Protein AF-A0A2M7GSG3-F1 (afdb_monomer_lite)

Structure (mmCIF, N/CA/C/O backbone):
data_AF-A0A2M7GSG3-F1
#
_entry.id   AF-A0A2M7GSG3-F1
#
loop_
_atom_site.group_PDB
_atom_site.id
_atom_site.type_symbol
_atom_site.label_atom_id
_atom_site.label_alt_id
_atom_site.label_comp_id
_atom_site.label_asym_id
_atom_site.label_entity_id
_atom_site.label_seq_id
_atom_site.pdbx_PDB_ins_code
_atom_site.Cartn_x
_atom_site.Cartn_y
_atom_site.Cartn_z
_atom_site.occupancy
_atom_site.B_iso_or_equiv
_atom_site.auth_seq_id
_atom_site.auth_comp_id
_atom_site.auth_asym_id
_atom_site.auth_atom_id
_atom_site.pdbx_PDB_model_num
ATOM 1 N N . MET A 1 1 ? -68.378 14.963 17.058 1.00 40.75 1 MET A N 1
ATOM 2 C CA . MET A 1 1 ? -67.516 15.044 15.851 1.00 40.75 1 MET A CA 1
ATOM 3 C C . MET A 1 1 ? -66.632 16.275 16.024 1.00 40.75 1 MET A C 1
ATOM 5 O O . MET A 1 1 ? -67.205 17.337 16.162 1.00 40.75 1 MET A O 1
ATOM 9 N N . ARG A 1 2 ? -65.298 16.251 16.112 1.00 41.12 2 ARG A N 1
ATOM 10 C CA . ARG A 1 2 ? -64.243 15.286 15.743 1.00 41.12 2 ARG A CA 1
ATOM 11 C C . ARG A 1 2 ? -63.031 15.545 16.667 1.00 41.12 2 ARG A C 1
ATOM 13 O O . ARG A 1 2 ? -62.759 16.701 16.967 1.00 41.12 2 ARG A O 1
ATOM 20 N N . TYR A 1 3 ? -62.322 14.498 17.089 1.00 42.16 3 TYR A N 1
ATOM 21 C CA . TYR A 1 3 ? -60.997 14.610 17.713 1.00 42.16 3 TYR A CA 1
ATOM 22 C C . TYR A 1 3 ? -59.952 14.769 16.600 1.00 42.16 3 TYR A C 1
ATOM 24 O O . TYR A 1 3 ? -60.030 14.057 15.599 1.00 42.16 3 TYR A O 1
ATOM 32 N N . LEU A 1 4 ? -59.014 15.706 16.747 1.00 45.16 4 LEU A N 1
ATOM 33 C CA . LEU A 1 4 ? -57.898 15.895 15.820 1.00 45.16 4 LEU A CA 1
ATOM 34 C C . LEU A 1 4 ? -56.635 15.324 16.479 1.00 45.16 4 LEU A C 1
ATOM 36 O O . LEU A 1 4 ? -56.013 15.970 17.316 1.00 45.16 4 LEU A O 1
ATOM 40 N N . THR A 1 5 ? -56.295 14.080 16.155 1.00 48.75 5 THR A N 1
ATOM 41 C CA . THR A 1 5 ? -55.027 13.448 16.532 1.00 48.75 5 THR A CA 1
ATOM 42 C C . THR A 1 5 ? -53.962 13.835 15.508 1.00 48.75 5 THR A C 1
ATOM 44 O O . THR A 1 5 ? -54.011 13.404 14.358 1.00 48.75 5 THR A O 1
ATOM 47 N N . GLY A 1 6 ? -53.011 14.678 15.911 1.00 45.59 6 GLY A N 1
ATOM 48 C CA . GLY A 1 6 ? -51.817 14.984 15.122 1.00 45.59 6 GLY A CA 1
ATOM 49 C C . GLY A 1 6 ? -50.749 13.914 15.341 1.00 45.59 6 GLY A C 1
ATOM 50 O O . GLY A 1 6 ? -50.278 13.739 16.460 1.00 45.59 6 GLY A O 1
ATOM 51 N N . PHE A 1 7 ? -50.379 13.198 14.281 1.00 51.19 7 PHE A N 1
ATOM 52 C CA . PHE A 1 7 ? -49.221 12.305 14.260 1.00 51.19 7 PHE A CA 1
ATOM 53 C C . PHE A 1 7 ? -47.964 13.148 14.006 1.00 51.19 7 PHE A C 1
ATOM 55 O O . PHE A 1 7 ? -47.820 13.734 12.934 1.00 51.19 7 PHE A O 1
ATOM 62 N N . ALA A 1 8 ? -47.063 13.230 14.985 1.00 49.72 8 ALA A N 1
ATOM 63 C CA . ALA A 1 8 ? -45.727 13.776 14.779 1.00 49.72 8 ALA A CA 1
ATOM 64 C C . ALA A 1 8 ? -44.844 12.674 14.176 1.00 49.72 8 ALA A C 1
ATOM 66 O O . ALA A 1 8 ? -44.546 11.681 14.837 1.00 49.72 8 ALA A O 1
ATOM 67 N N . ALA A 1 9 ? -44.460 12.827 12.909 1.00 50.59 9 ALA A N 1
ATOM 68 C CA . ALA A 1 9 ? -43.467 11.971 12.275 1.00 50.59 9 ALA A CA 1
ATOM 69 C C . ALA A 1 9 ? -42.075 12.370 12.785 1.00 50.59 9 ALA A C 1
ATOM 71 O O . ALA A 1 9 ? -41.588 13.464 12.499 1.00 50.59 9 ALA A O 1
ATOM 72 N N . LEU A 1 10 ? -41.458 11.493 13.575 1.00 49.44 10 LEU A N 1
ATOM 73 C CA . LEU A 1 10 ? -40.087 11.646 14.041 1.00 49.44 10 LEU A CA 1
ATOM 74 C C . LEU A 1 10 ? -39.146 11.216 12.902 1.00 49.44 10 LEU A C 1
ATOM 76 O O . LEU A 1 10 ? -39.015 10.029 12.612 1.00 49.44 10 LEU A O 1
ATOM 80 N N . LEU A 1 11 ? -38.529 12.183 12.222 1.00 52.50 11 LEU A N 1
ATOM 81 C CA . LEU A 1 11 ? -37.446 11.939 11.268 1.00 52.50 11 LEU A CA 1
ATOM 82 C C . LEU A 1 11 ? -36.183 11.553 12.050 1.00 52.50 11 LEU A C 1
ATOM 84 O O . LEU A 1 11 ? -35.506 12.411 12.615 1.00 52.50 11 LEU A O 1
ATOM 88 N N . LEU A 1 12 ? -35.878 10.256 12.096 1.00 51.38 12 LEU A N 1
ATOM 89 C CA . LEU A 1 12 ? -34.576 9.750 12.524 1.00 51.38 12 LEU A CA 1
ATOM 90 C C . LEU A 1 12 ? -33.561 10.053 11.415 1.00 51.38 12 LEU A C 1
ATOM 92 O O . LEU A 1 12 ? -33.472 9.332 10.425 1.00 51.38 12 LEU A O 1
ATOM 96 N N . LEU A 1 13 ? -32.819 11.149 11.568 1.00 51.78 13 LEU A N 1
ATOM 97 C CA . LEU A 1 13 ? -31.588 11.375 10.817 1.00 51.78 13 LEU A CA 1
ATOM 98 C C . LEU A 1 13 ? -30.569 10.334 11.290 1.00 51.78 13 LEU A C 1
ATOM 100 O O . LEU A 1 13 ? -30.060 10.424 12.406 1.00 51.78 13 LEU A O 1
ATOM 104 N N . ALA A 1 14 ? -30.303 9.328 10.456 1.00 51.19 14 ALA A N 1
ATOM 105 C CA . ALA A 1 14 ? -29.154 8.455 10.629 1.00 51.19 14 ALA A CA 1
ATOM 106 C C . ALA A 1 14 ? -27.895 9.319 10.484 1.00 51.19 14 ALA A C 1
ATOM 108 O O . ALA A 1 14 ? -27.552 9.761 9.389 1.00 51.19 14 ALA A O 1
ATOM 109 N N . ALA A 1 15 ? -27.251 9.631 11.606 1.00 45.09 15 ALA A N 1
ATOM 110 C CA . ALA A 1 15 ? -25.939 10.245 11.594 1.00 45.09 15 ALA A CA 1
ATOM 111 C C . ALA A 1 15 ? -24.946 9.179 11.122 1.00 45.09 15 ALA A C 1
ATOM 113 O O . ALA A 1 15 ? -24.608 8.269 11.878 1.00 45.09 15 ALA A O 1
ATOM 114 N N . CYS A 1 16 ? -24.499 9.269 9.868 1.00 45.19 16 CYS A N 1
ATOM 115 C CA . CYS A 1 16 ? -23.273 8.600 9.458 1.00 45.19 16 CYS A CA 1
ATOM 116 C C . CYS A 1 16 ? -22.160 9.189 10.326 1.00 45.19 16 CYS A C 1
ATOM 118 O O . CYS A 1 16 ? -21.795 10.353 10.157 1.00 45.19 16 CYS A O 1
ATOM 120 N N . THR A 1 17 ? -21.686 8.434 11.314 1.00 47.94 17 THR A N 1
ATOM 121 C CA . THR A 1 17 ? -20.486 8.821 12.048 1.00 47.94 17 THR A CA 1
ATOM 122 C C . THR A 1 17 ? -19.336 8.741 11.054 1.00 47.94 17 THR A C 1
ATOM 124 O O . THR A 1 17 ? -18.949 7.661 10.623 1.00 47.94 17 THR A O 1
ATOM 127 N N . SER A 1 18 ? -18.853 9.890 10.588 1.00 55.34 18 SER A N 1
ATOM 128 C CA . SER A 1 18 ? -17.589 9.943 9.864 1.00 55.34 18 SER A CA 1
ATOM 129 C C . SER A 1 18 ? -16.512 9.507 10.849 1.00 55.34 18 SER A C 1
ATOM 131 O O . SER A 1 18 ? -16.315 10.190 11.858 1.00 55.34 18 SER A O 1
ATOM 133 N N . ASP A 1 19 ? -15.873 8.367 10.599 1.00 61.16 19 ASP A N 1
ATOM 134 C CA . ASP A 1 19 ? -14.715 7.943 11.377 1.00 61.16 19 ASP A CA 1
ATOM 135 C C . ASP A 1 19 ? -13.633 9.027 11.227 1.00 61.16 19 ASP A C 1
ATOM 137 O O . ASP A 1 19 ? -13.174 9.267 10.106 1.00 61.16 19 ASP A O 1
ATOM 141 N N . PRO A 1 20 ? -13.247 9.737 12.307 1.00 61.84 20 PRO A N 1
ATOM 142 C CA . PRO A 1 20 ? -12.283 10.831 12.224 1.00 61.84 20 PRO A CA 1
ATOM 143 C C . PRO A 1 20 ? -10.902 10.376 11.723 1.00 61.84 20 PRO A C 1
ATOM 145 O O . PRO A 1 20 ? -10.069 11.228 11.416 1.00 61.84 20 PRO A O 1
ATOM 148 N N . GLY A 1 21 ? -10.653 9.064 11.639 1.00 82.31 21 GLY A N 1
ATOM 149 C CA . GLY A 1 21 ? -9.438 8.474 11.091 1.00 82.31 21 GLY A CA 1
ATOM 150 C C . GLY A 1 21 ? -9.541 7.968 9.650 1.00 82.31 21 GLY A C 1
ATOM 151 O O . GLY A 1 21 ? -8.517 7.537 9.128 1.00 82.31 21 GLY A O 1
ATOM 152 N N . ALA A 1 22 ? -10.703 8.009 8.992 1.00 92.94 22 ALA A N 1
ATOM 153 C CA . ALA A 1 22 ? -10.863 7.518 7.621 1.00 92.94 22 ALA A CA 1
ATOM 154 C C . ALA A 1 22 ? -10.944 8.665 6.606 1.00 92.94 22 ALA A C 1
ATOM 156 O O . ALA A 1 22 ? -11.646 9.654 6.821 1.00 92.94 22 ALA A O 1
ATOM 157 N N . GLY A 1 23 ? -10.250 8.545 5.477 1.00 95.00 23 GLY A N 1
ATOM 158 C CA . GLY A 1 23 ? -10.385 9.522 4.404 1.00 95.00 23 GLY A CA 1
ATOM 159 C C . GLY A 1 23 ? -9.382 9.379 3.264 1.00 95.00 23 GLY A C 1
ATOM 160 O O . GLY A 1 23 ? -8.428 8.604 3.359 1.00 95.00 23 GLY A O 1
ATOM 161 N N . PRO A 1 24 ? -9.570 10.166 2.190 1.00 96.81 24 PRO A N 1
ATOM 162 C CA . PRO A 1 24 ? -8.600 10.261 1.112 1.00 96.81 24 PRO A CA 1
ATOM 163 C C . PRO A 1 24 ? -7.252 10.762 1.630 1.00 96.81 24 PRO A C 1
ATOM 165 O O . PRO A 1 24 ? -7.206 11.683 2.450 1.00 96.81 24 PRO A O 1
ATOM 168 N N . ILE A 1 25 ? -6.165 10.204 1.104 1.00 97.12 25 ILE A N 1
ATOM 169 C CA . ILE A 1 25 ? -4.805 10.676 1.378 1.00 97.12 25 ILE A CA 1
ATOM 170 C C . ILE A 1 25 ? -4.076 10.986 0.073 1.00 97.12 25 ILE A C 1
ATOM 172 O O . ILE A 1 25 ? -4.367 10.409 -0.974 1.00 97.12 25 ILE A O 1
ATOM 176 N N . LEU A 1 26 ? -3.116 11.908 0.127 1.00 97.25 26 LEU A N 1
ATOM 177 C CA . LEU A 1 26 ? -2.207 12.135 -0.992 1.00 97.25 26 LEU A CA 1
ATOM 178 C C . LEU A 1 26 ? -1.111 11.072 -0.954 1.00 97.25 26 LEU A C 1
ATOM 180 O O . LEU A 1 26 ? -0.390 10.989 0.037 1.00 97.25 26 LEU A O 1
ATOM 184 N N . ILE A 1 27 ? -0.964 10.304 -2.030 1.00 97.44 27 ILE A N 1
ATOM 185 C CA . ILE A 1 27 ? 0.216 9.474 -2.269 1.00 97.44 27 ILE A CA 1
ATOM 186 C C . ILE A 1 27 ? 0.918 10.023 -3.504 1.00 97.44 27 ILE A C 1
ATOM 188 O O . ILE A 1 27 ? 0.342 10.085 -4.588 1.00 97.44 27 ILE A O 1
ATOM 192 N N . GLU A 1 28 ? 2.160 10.435 -3.318 1.00 97.88 28 GLU A N 1
ATOM 193 C CA . GLU A 1 28 ? 3.085 10.747 -4.393 1.00 97.88 28 GLU A CA 1
ATOM 194 C C . GLU A 1 28 ? 3.806 9.464 -4.803 1.00 97.88 28 GLU A C 1
ATOM 196 O O . GLU A 1 28 ? 4.158 8.631 -3.963 1.00 97.88 28 GLU A O 1
ATOM 201 N N . THR A 1 29 ? 3.997 9.293 -6.109 1.00 98.06 29 THR A N 1
ATOM 202 C CA . THR A 1 29 ? 4.598 8.083 -6.665 1.00 98.06 29 THR A CA 1
ATOM 203 C C . THR A 1 29 ? 5.777 8.420 -7.558 1.00 98.06 29 THR A C 1
ATOM 205 O O . THR A 1 29 ? 5.651 9.238 -8.471 1.00 98.06 29 THR A O 1
ATOM 208 N N . GLU A 1 30 ? 6.890 7.726 -7.360 1.00 97.81 30 GLU A N 1
ATOM 209 C CA . GLU A 1 30 ? 8.041 7.758 -8.261 1.00 97.81 30 GLU A CA 1
ATOM 210 C C . GLU A 1 30 ? 8.257 6.370 -8.866 1.00 97.81 30 GLU A C 1
ATOM 212 O O . GLU A 1 30 ? 8.290 5.373 -8.146 1.00 97.81 30 GLU A O 1
ATOM 217 N N . LYS A 1 31 ? 8.407 6.288 -10.192 1.00 97.12 31 LYS A N 1
ATOM 218 C CA . LYS A 1 31 ? 8.675 5.014 -10.869 1.00 97.12 31 LYS A CA 1
ATOM 219 C C . LYS A 1 31 ? 10.089 4.531 -10.569 1.00 97.12 31 LYS A C 1
ATOM 221 O O . LYS A 1 31 ? 11.047 5.282 -10.719 1.00 97.12 31 LYS A O 1
ATOM 226 N N . VAL A 1 32 ? 10.215 3.250 -10.254 1.00 96.75 32 VAL A N 1
ATOM 227 C CA . VAL A 1 32 ? 11.490 2.588 -9.973 1.00 96.75 32 VAL A CA 1
ATOM 228 C C . VAL A 1 32 ? 11.826 1.624 -11.099 1.00 96.75 32 VAL A C 1
ATOM 230 O O . VAL A 1 32 ? 10.967 0.898 -11.594 1.00 96.75 32 VAL A O 1
ATOM 233 N N . ALA A 1 33 ? 13.091 1.618 -11.510 1.00 96.38 33 ALA A N 1
ATOM 234 C CA . ALA A 1 33 ? 13.621 0.599 -12.402 1.00 96.38 33 ALA A CA 1
ATOM 235 C C . ALA A 1 33 ? 14.016 -0.646 -11.602 1.00 96.38 33 ALA A C 1
ATOM 237 O O . ALA A 1 33 ? 14.628 -0.532 -10.541 1.00 96.38 33 ALA A O 1
ATOM 238 N N . LEU A 1 34 ? 13.736 -1.836 -12.137 1.00 96.81 34 LEU A N 1
ATOM 239 C CA . LEU A 1 34 ? 14.134 -3.083 -11.484 1.00 96.81 34 LEU A CA 1
ATOM 240 C C . LEU A 1 34 ? 15.660 -3.236 -11.393 1.00 96.81 34 LEU A C 1
ATOM 242 O O . LEU A 1 34 ? 16.181 -3.695 -10.378 1.00 96.81 34 LEU A O 1
ATOM 246 N N . TYR A 1 35 ? 16.370 -2.839 -12.452 1.00 96.88 35 TYR A N 1
ATOM 247 C CA . TYR A 1 35 ? 17.829 -2.826 -12.517 1.00 96.88 35 TYR A CA 1
ATOM 248 C C . TYR A 1 35 ? 18.312 -1.376 -12.677 1.00 96.88 35 TYR A C 1
ATOM 250 O O . TYR A 1 35 ? 18.307 -0.865 -13.796 1.00 96.88 35 TYR A O 1
ATOM 258 N N . PRO A 1 36 ? 18.731 -0.692 -11.593 1.00 94.62 36 PRO A N 1
ATOM 259 C CA . PRO A 1 36 ? 19.099 0.727 -11.648 1.00 94.62 36 PRO A CA 1
ATOM 260 C C . PRO A 1 36 ? 20.215 1.058 -12.648 1.00 94.62 36 PRO A C 1
ATOM 262 O O . PRO A 1 36 ? 20.166 2.095 -13.302 1.00 94.62 36 PRO A O 1
ATOM 265 N N . ASP A 1 37 ? 21.189 0.159 -12.811 1.00 97.19 37 ASP A N 1
ATOM 266 C CA . ASP A 1 37 ? 22.309 0.338 -13.744 1.00 97.19 37 ASP A CA 1
ATOM 267 C C . ASP A 1 37 ? 21.940 0.017 -15.204 1.00 97.19 37 ASP A C 1
ATOM 269 O O . ASP A 1 37 ? 22.726 0.262 -16.119 1.00 97.19 37 ASP A O 1
ATOM 273 N N . THR A 1 38 ? 20.773 -0.589 -15.445 1.00 96.62 38 THR A N 1
ATOM 274 C CA . THR A 1 38 ? 20.296 -0.971 -16.786 1.00 96.62 38 THR A CA 1
ATOM 275 C C . THR A 1 38 ? 18.764 -0.859 -16.852 1.00 96.62 38 THR A C 1
ATOM 277 O O . THR A 1 38 ? 18.077 -1.882 -16.926 1.00 96.62 38 THR A O 1
ATOM 280 N N . PRO A 1 39 ? 18.195 0.361 -16.764 1.00 95.31 39 PRO A N 1
ATOM 281 C CA . PRO A 1 39 ? 16.755 0.566 -16.564 1.00 95.31 39 PRO A CA 1
ATOM 282 C C . PRO A 1 39 ? 15.853 0.024 -17.678 1.00 95.31 39 PRO A C 1
ATOM 284 O O . PRO A 1 39 ? 14.677 -0.246 -17.449 1.00 95.31 39 PRO A O 1
ATOM 287 N N . GLU A 1 40 ? 16.387 -0.126 -18.887 1.00 95.06 40 GLU A N 1
ATOM 288 C CA . GLU A 1 40 ? 15.706 -0.702 -20.045 1.00 95.06 40 GLU A CA 1
ATOM 289 C C . GLU A 1 40 ? 15.541 -2.224 -19.961 1.00 95.06 40 GLU A C 1
ATOM 291 O O . GLU A 1 40 ? 14.781 -2.810 -20.733 1.00 95.06 40 GLU A O 1
ATOM 296 N N . ARG A 1 41 ? 16.261 -2.882 -19.046 1.00 96.75 41 ARG A N 1
ATOM 297 C CA . ARG A 1 41 ? 16.167 -4.321 -18.848 1.00 96.75 41 ARG A CA 1
ATOM 298 C C . ARG A 1 41 ? 14.917 -4.649 -18.035 1.00 96.75 41 ARG A C 1
ATOM 300 O O . ARG A 1 41 ? 14.836 -4.331 -16.851 1.00 96.75 41 ARG A O 1
ATOM 307 N N . LEU A 1 42 ? 13.972 -5.340 -18.666 1.00 96.12 42 LEU A N 1
ATOM 308 C CA . LEU A 1 42 ? 12.697 -5.724 -18.050 1.00 96.12 42 LEU A CA 1
ATOM 309 C C . LEU A 1 42 ? 12.569 -7.236 -17.810 1.00 96.12 42 LEU A C 1
ATOM 311 O O . LEU A 1 42 ? 11.631 -7.668 -17.147 1.00 96.12 42 LEU A O 1
ATOM 315 N N . ASP A 1 43 ? 13.484 -8.057 -18.331 1.00 96.75 43 ASP A N 1
ATOM 316 C CA . ASP A 1 43 ? 13.421 -9.510 -18.178 1.00 96.75 43 ASP A CA 1
ATOM 317 C C . ASP A 1 43 ? 13.773 -9.972 -16.758 1.00 96.75 43 ASP A C 1
ATOM 319 O O . ASP A 1 43 ? 14.795 -9.592 -16.183 1.00 96.75 43 ASP A O 1
ATOM 323 N N . VAL A 1 44 ? 12.948 -10.872 -16.224 1.00 96.00 44 VAL A N 1
ATOM 324 C CA . VAL A 1 44 ? 13.164 -11.568 -14.951 1.00 96.00 44 VAL A CA 1
ATOM 325 C C . VAL A 1 44 ? 12.905 -13.059 -15.160 1.00 96.00 44 VAL A C 1
ATOM 327 O O . VAL A 1 44 ? 11.883 -13.619 -14.761 1.00 96.00 44 VAL A O 1
ATOM 330 N N . GLY A 1 45 ? 13.831 -13.729 -15.848 1.00 95.19 45 GLY A N 1
ATOM 331 C CA . GLY A 1 45 ? 13.660 -15.131 -16.234 1.00 95.19 45 GLY A CA 1
ATOM 332 C C . GLY A 1 45 ? 12.483 -15.300 -17.199 1.00 95.19 45 GLY A C 1
ATOM 333 O O . GLY A 1 45 ? 12.564 -14.867 -18.342 1.00 95.19 45 GLY A O 1
ATOM 334 N N . ALA A 1 46 ? 11.404 -15.943 -16.745 1.00 96.88 46 ALA A N 1
ATOM 335 C CA . ALA A 1 46 ? 10.168 -16.101 -17.520 1.00 96.88 46 ALA A CA 1
ATOM 336 C C . ALA A 1 46 ? 9.146 -14.969 -17.291 1.00 96.88 46 ALA A C 1
ATOM 338 O O . ALA A 1 46 ? 8.069 -14.994 -17.883 1.00 96.88 46 ALA A O 1
ATOM 339 N N . LEU A 1 47 ? 9.455 -14.017 -16.407 1.00 97.12 47 LEU A N 1
ATOM 340 C CA . LEU A 1 47 ? 8.603 -12.880 -16.073 1.00 97.12 47 LEU A CA 1
ATOM 341 C C . LEU A 1 47 ? 9.114 -11.609 -16.757 1.00 97.12 47 LEU A C 1
ATOM 343 O O . LEU A 1 47 ? 10.303 -11.477 -17.048 1.00 97.12 47 LEU A O 1
ATOM 347 N N . GLU A 1 48 ? 8.207 -10.661 -16.965 1.00 96.25 48 GLU A N 1
ATOM 348 C CA . GLU A 1 48 ? 8.514 -9.308 -17.421 1.00 96.25 48 GLU A CA 1
ATOM 349 C C . GLU A 1 48 ? 8.176 -8.323 -16.300 1.00 96.25 48 GLU A C 1
ATOM 351 O O . GLU A 1 48 ? 7.103 -8.387 -15.697 1.00 96.25 48 GLU A O 1
ATOM 356 N N . TYR A 1 49 ? 9.093 -7.407 -16.012 1.00 97.06 49 TYR A N 1
ATOM 357 C CA . TYR A 1 49 ? 8.867 -6.333 -15.065 1.00 97.06 49 TYR A CA 1
ATOM 358 C C . TYR A 1 49 ? 7.886 -5.313 -15.640 1.00 97.06 49 TYR A C 1
ATOM 360 O O . TYR A 1 49 ? 8.186 -4.623 -16.612 1.00 97.06 49 TYR A O 1
ATOM 368 N N . ARG A 1 50 ? 6.717 -5.192 -15.006 1.00 96.06 50 ARG A N 1
ATOM 369 C CA . ARG A 1 50 ? 5.647 -4.275 -15.430 1.00 96.06 50 ARG A CA 1
ATOM 370 C C . ARG A 1 50 ? 5.695 -2.918 -14.727 1.00 96.06 50 ARG A C 1
ATOM 372 O O . ARG A 1 50 ? 4.807 -2.104 -14.943 1.00 96.06 50 ARG A O 1
ATOM 379 N N . GLY A 1 51 ? 6.719 -2.658 -13.917 1.00 96.44 51 GLY A N 1
ATOM 380 C CA . GLY A 1 51 ? 6.901 -1.406 -13.183 1.00 96.44 51 GLY A CA 1
ATOM 381 C C . GLY A 1 51 ? 6.912 -1.591 -11.668 1.00 96.44 51 GLY A C 1
ATOM 382 O O . GLY A 1 51 ? 6.639 -2.666 -11.137 1.00 96.44 51 GLY A O 1
ATOM 383 N N . GLY A 1 52 ? 7.256 -0.515 -10.972 1.00 96.56 52 GLY A N 1
ATOM 384 C CA . GLY A 1 52 ? 7.306 -0.445 -9.519 1.00 96.56 52 GLY A CA 1
ATOM 385 C C . GLY A 1 52 ? 7.365 1.005 -9.084 1.00 96.56 52 GLY A C 1
ATOM 386 O O . GLY A 1 52 ? 7.764 1.876 -9.860 1.00 96.56 52 GLY A O 1
ATOM 387 N N . LEU A 1 53 ? 6.912 1.259 -7.863 1.00 97.75 53 LEU A N 1
ATOM 388 C CA . LEU A 1 53 ? 6.698 2.604 -7.351 1.00 97.75 53 LEU A CA 1
ATOM 389 C C . LEU A 1 53 ? 7.372 2.755 -5.987 1.00 97.75 53 LEU A C 1
ATOM 391 O O . LEU A 1 53 ? 7.224 1.888 -5.126 1.00 97.75 53 LEU A O 1
ATOM 395 N N . VAL A 1 54 ? 8.059 3.875 -5.773 1.00 97.56 54 VAL A N 1
ATOM 396 C CA . VAL A 1 54 ? 8.235 4.437 -4.431 1.00 97.56 54 VAL A CA 1
ATOM 397 C C . VAL A 1 54 ? 6.973 5.216 -4.105 1.00 97.56 54 VAL A C 1
ATOM 399 O O . VAL A 1 54 ? 6.523 6.017 -4.923 1.00 97.56 54 VAL A O 1
ATOM 402 N N . LEU A 1 55 ? 6.414 4.979 -2.920 1.00 97.88 55 LEU A N 1
ATOM 403 C CA . LEU A 1 55 ? 5.235 5.677 -2.422 1.00 97.88 55 LEU A CA 1
ATOM 404 C C . LEU A 1 55 ? 5.640 6.602 -1.273 1.00 97.88 55 LEU A C 1
ATOM 406 O O . LEU A 1 55 ? 6.266 6.154 -0.310 1.00 97.88 55 LEU A O 1
ATOM 410 N N . THR A 1 56 ? 5.254 7.871 -1.347 1.00 97.94 56 THR A N 1
ATOM 411 C CA . THR A 1 56 ? 5.441 8.850 -0.270 1.00 97.94 56 THR A CA 1
ATOM 412 C C . THR A 1 56 ? 4.136 9.575 0.025 1.00 97.94 56 THR A C 1
ATOM 414 O O . THR A 1 56 ? 3.312 9.788 -0.857 1.00 97.94 56 THR A O 1
ATOM 417 N N . SER A 1 57 ? 3.927 9.970 1.279 1.00 97.69 57 SER A N 1
ATOM 418 C CA . SER A 1 57 ? 2.753 10.745 1.680 1.00 97.69 57 SER A CA 1
ATOM 419 C C . SER A 1 57 ? 3.129 11.752 2.766 1.00 97.69 57 SER A C 1
ATOM 421 O O . SER A 1 57 ? 3.919 11.414 3.649 1.00 97.69 57 SER A O 1
ATOM 423 N N . PRO A 1 58 ? 2.570 12.977 2.746 1.00 97.12 58 PRO A N 1
ATOM 424 C CA . PRO A 1 58 ? 2.671 13.898 3.876 1.00 97.12 58 PRO A CA 1
ATOM 425 C C . PRO A 1 58 ? 1.753 13.505 5.047 1.00 97.12 58 PRO A C 1
ATOM 427 O O . PRO A 1 58 ? 1.812 14.136 6.105 1.00 97.12 58 PRO A O 1
ATOM 430 N N . ASP A 1 59 ? 0.875 12.512 4.868 1.00 96.19 59 ASP A N 1
ATOM 431 C CA . ASP A 1 59 ? -0.000 12.024 5.925 1.00 96.19 59 ASP A CA 1
ATOM 432 C C . ASP A 1 59 ? 0.802 11.249 6.976 1.00 96.19 59 ASP A C 1
ATOM 434 O O . ASP A 1 59 ? 1.445 10.248 6.673 1.00 96.19 59 ASP A O 1
ATOM 438 N N . GLN A 1 60 ? 0.748 11.691 8.233 1.00 95.25 60 GLN A N 1
ATOM 439 C CA . GLN A 1 60 ? 1.525 11.088 9.323 1.00 95.25 60 GLN A CA 1
ATOM 440 C C . GLN A 1 60 ? 1.103 9.653 9.662 1.00 95.25 60 GLN A C 1
ATOM 442 O O . GLN A 1 60 ? 1.830 8.966 10.373 1.00 95.25 60 GLN A O 1
ATOM 447 N N . ARG A 1 61 ? -0.074 9.215 9.201 1.00 94.69 61 ARG A N 1
ATOM 448 C CA . ARG A 1 61 ? -0.577 7.853 9.410 1.00 94.69 61 ARG A CA 1
ATOM 449 C C . ARG A 1 61 ? -0.022 6.871 8.373 1.00 94.69 61 ARG A C 1
ATOM 451 O O . ARG A 1 61 ? -0.104 5.666 8.584 1.00 94.69 61 ARG A O 1
ATOM 458 N N . PHE A 1 62 ? 0.478 7.370 7.242 1.00 97.38 62 PHE A N 1
ATOM 459 C CA . PHE A 1 62 ? 0.922 6.546 6.124 1.00 97.38 62 PHE A CA 1
ATOM 460 C C . PHE A 1 62 ? 2.290 5.911 6.396 1.00 97.38 62 PHE A C 1
ATOM 462 O O . PHE A 1 62 ? 3.234 6.594 6.792 1.00 97.38 62 PHE A O 1
ATOM 469 N N . GLY A 1 63 ? 2.415 4.616 6.111 1.00 96.06 63 GLY A N 1
ATOM 470 C CA . GLY A 1 63 ? 3.668 3.875 6.224 1.00 96.06 63 GLY A CA 1
ATOM 471 C C . GLY A 1 63 ? 3.454 2.456 6.738 1.00 96.06 63 GLY A C 1
ATOM 472 O O . GLY A 1 63 ? 2.318 2.019 6.910 1.00 96.06 63 GLY A O 1
ATOM 473 N N . GLY A 1 64 ? 4.559 1.736 6.949 1.00 96.69 64 GLY A N 1
ATOM 474 C CA . GLY A 1 64 ? 4.533 0.407 7.569 1.00 96.69 64 GLY A CA 1
ATOM 475 C C . GLY A 1 64 ? 3.674 -0.609 6.818 1.00 96.69 64 GLY A C 1
ATOM 476 O O . GLY A 1 64 ? 3.002 -1.402 7.452 1.00 96.69 64 GLY A O 1
ATOM 477 N N . LEU A 1 65 ? 3.595 -0.536 5.482 1.00 97.56 65 LEU A N 1
ATOM 478 C CA . LEU A 1 65 ? 2.763 -1.461 4.704 1.00 97.56 65 LEU A CA 1
ATOM 479 C C . LEU A 1 65 ? 3.340 -2.883 4.788 1.00 97.56 65 LEU A C 1
ATOM 481 O O . LEU A 1 65 ? 4.461 -3.101 4.323 1.00 97.56 65 LEU A O 1
ATOM 485 N N . SER A 1 66 ? 2.566 -3.830 5.319 1.00 97.56 66 SER A N 1
ATOM 486 C CA . SER A 1 66 ? 3.035 -5.196 5.607 1.00 97.56 66 SER A CA 1
ATOM 487 C C . SER A 1 66 ? 2.495 -6.244 4.627 1.00 97.56 66 SER A C 1
ATOM 489 O O . SER A 1 66 ? 3.215 -7.165 4.245 1.00 97.56 66 SER A O 1
ATOM 491 N N . ALA A 1 67 ? 1.260 -6.091 4.136 1.00 98.12 67 ALA A N 1
ATOM 492 C CA . ALA A 1 67 ? 0.679 -6.995 3.137 1.00 98.12 67 ALA A CA 1
ATOM 493 C C . ALA A 1 67 ? -0.257 -6.268 2.166 1.00 98.12 67 ALA A C 1
ATOM 495 O O . ALA A 1 67 ? -0.752 -5.177 2.454 1.00 98.12 67 ALA A O 1
ATOM 496 N N . MET A 1 68 ? -0.500 -6.881 1.004 1.00 97.50 68 MET A N 1
ATOM 497 C CA . MET A 1 68 ? -1.389 -6.338 -0.019 1.00 97.50 68 MET A CA 1
ATOM 498 C C . MET A 1 68 ? -2.053 -7.416 -0.870 1.00 97.50 68 MET A C 1
ATOM 500 O O . MET A 1 68 ? -1.499 -8.491 -1.071 1.00 97.50 68 MET A O 1
ATOM 504 N N . GLU A 1 69 ? -3.205 -7.059 -1.421 1.00 97.00 69 GLU A N 1
ATOM 505 C CA . GLU A 1 69 ? -3.984 -7.806 -2.398 1.00 97.00 69 GLU A CA 1
ATOM 506 C C . GLU A 1 69 ? -4.344 -6.888 -3.570 1.00 97.00 69 GLU A C 1
ATOM 508 O O . GLU A 1 69 ? -4.541 -5.679 -3.401 1.00 97.00 69 GLU A O 1
ATOM 513 N N . ILE A 1 70 ? -4.416 -7.463 -4.770 1.00 95.19 70 ILE A N 1
ATOM 514 C CA . ILE A 1 70 ? -4.788 -6.745 -5.991 1.00 95.19 70 ILE A CA 1
ATOM 515 C C . ILE A 1 70 ? -5.915 -7.505 -6.683 1.00 95.19 70 ILE A C 1
ATOM 517 O O . ILE A 1 70 ? -5.753 -8.668 -7.048 1.00 95.19 70 ILE A O 1
ATOM 521 N N . GLU A 1 71 ? -7.026 -6.819 -6.928 1.00 92.19 71 GLU A N 1
ATOM 522 C CA . GLU A 1 71 ? -8.177 -7.346 -7.663 1.00 92.19 71 GLU A CA 1
ATOM 523 C C . GLU A 1 71 ? -8.696 -6.268 -8.618 1.00 92.19 71 GLU A C 1
ATOM 525 O O . GLU A 1 71 ? -8.866 -5.117 -8.224 1.00 92.19 71 GLU A O 1
ATOM 530 N N . ASP A 1 72 ? -8.881 -6.616 -9.896 1.00 91.88 72 ASP A N 1
ATOM 531 C CA . ASP A 1 72 ? -9.427 -5.726 -10.935 1.00 91.88 72 ASP A CA 1
ATOM 532 C C . ASP A 1 72 ? -8.778 -4.325 -11.006 1.00 91.88 72 ASP A C 1
ATOM 534 O O . ASP A 1 72 ? -9.428 -3.318 -11.283 1.00 91.88 72 ASP A O 1
ATOM 538 N N . GLY A 1 73 ? -7.464 -4.249 -10.761 1.00 94.12 73 GLY A N 1
ATOM 539 C CA . GLY A 1 73 ? -6.704 -2.994 -10.787 1.00 94.12 73 GLY A CA 1
ATOM 540 C C . GLY A 1 73 ? -6.842 -2.137 -9.524 1.00 94.12 73 GLY A C 1
ATOM 541 O O . GLY A 1 73 ? -6.277 -1.046 -9.474 1.00 94.12 73 GLY A O 1
ATOM 542 N N . ARG A 1 74 ? -7.538 -2.620 -8.490 1.00 95.44 74 ARG A N 1
ATOM 543 C CA . ARG A 1 74 ? -7.597 -2.004 -7.162 1.00 95.44 74 ARG A CA 1
ATOM 544 C C . ARG A 1 74 ? -6.590 -2.677 -6.233 1.00 95.44 74 ARG A C 1
ATOM 546 O O . ARG A 1 74 ? -6.557 -3.897 -6.108 1.00 95.44 74 ARG A O 1
ATOM 553 N N . LEU A 1 75 ? -5.787 -1.858 -5.569 1.00 97.25 75 LEU A N 1
ATOM 554 C CA . LEU A 1 75 ? -4.930 -2.234 -4.454 1.00 97.25 75 LEU A CA 1
ATOM 555 C C . LEU A 1 75 ? -5.742 -2.183 -3.155 1.00 97.25 75 LEU A C 1
ATOM 557 O O . LEU A 1 75 ? -6.409 -1.180 -2.891 1.00 97.25 75 LEU A O 1
ATOM 561 N N . LEU A 1 76 ? -5.615 -3.219 -2.330 1.00 97.69 76 LEU A N 1
ATOM 562 C CA . LEU A 1 76 ? -5.917 -3.205 -0.901 1.00 97.69 76 LEU A CA 1
ATOM 563 C C . LEU A 1 76 ? -4.636 -3.576 -0.151 1.00 97.69 76 LEU A C 1
ATOM 565 O O . LEU A 1 76 ? -4.055 -4.618 -0.421 1.00 97.69 76 LEU A O 1
ATOM 569 N N . ALA A 1 77 ? -4.194 -2.753 0.789 1.00 98.31 77 ALA A N 1
ATOM 570 C CA . ALA A 1 77 ? -3.028 -3.025 1.619 1.00 98.31 77 ALA A CA 1
ATOM 571 C C . ALA A 1 77 ? -3.333 -2.785 3.098 1.00 98.31 77 ALA A C 1
ATOM 573 O O . ALA A 1 77 ? -4.260 -2.046 3.438 1.00 98.31 77 ALA A O 1
ATOM 574 N N . ILE A 1 78 ? -2.539 -3.413 3.961 1.00 98.50 78 ILE A N 1
ATOM 575 C CA . ILE A 1 78 ? -2.567 -3.220 5.413 1.00 98.50 78 ILE A CA 1
ATOM 576 C C . ILE A 1 78 ? -1.233 -2.679 5.915 1.00 98.50 78 ILE A C 1
ATOM 578 O O . ILE A 1 78 ? -0.188 -2.930 5.312 1.00 98.50 78 ILE A O 1
ATOM 582 N N . SER A 1 79 ? -1.292 -1.948 7.023 1.00 98.19 79 SER A N 1
ATOM 583 C CA . SER A 1 79 ? -0.142 -1.401 7.740 1.00 98.19 79 SER A CA 1
ATOM 584 C C . SER A 1 79 ? 0.044 -2.075 9.104 1.00 98.19 79 SER A C 1
ATOM 586 O O . SER A 1 79 ? -0.953 -2.343 9.779 1.00 98.19 79 SER A O 1
ATOM 588 N N . ASP A 1 80 ? 1.298 -2.224 9.541 1.00 96.94 80 ASP A N 1
ATOM 589 C CA . ASP A 1 80 ? 1.724 -2.593 10.905 1.00 96.94 80 ASP A CA 1
ATOM 590 C C . ASP A 1 80 ? 1.105 -1.704 12.005 1.00 96.94 80 ASP A C 1
ATOM 592 O O . ASP A 1 80 ? 1.047 -2.046 13.185 1.00 96.94 80 ASP A O 1
ATOM 596 N N . SER A 1 81 ? 0.586 -0.542 11.616 1.00 96.00 81 SER A N 1
ATOM 597 C CA . SER A 1 81 ? -0.048 0.434 12.490 1.00 96.00 81 SER A CA 1
ATOM 598 C C . SER A 1 81 ? -1.577 0.343 12.456 1.00 96.00 81 SER A C 1
ATOM 600 O O . SER A 1 81 ? -2.247 1.304 12.832 1.00 96.00 81 SER A O 1
ATOM 602 N N . ALA A 1 82 ? -2.124 -0.797 12.016 1.00 96.62 82 ALA A N 1
ATOM 603 C CA . ALA A 1 82 ? -3.550 -1.092 11.898 1.00 96.62 82 ALA A CA 1
ATOM 604 C C . ALA A 1 82 ? -4.331 -0.114 11.012 1.00 96.62 82 ALA A C 1
ATOM 606 O O . ALA A 1 82 ? -5.392 0.384 11.390 1.00 96.62 82 ALA A O 1
ATOM 607 N N . TYR A 1 83 ? -3.855 0.108 9.790 1.00 97.56 83 TYR A N 1
ATOM 608 C CA . TYR A 1 83 ? -4.606 0.844 8.772 1.00 97.56 83 TYR A CA 1
ATOM 609 C C . TYR A 1 83 ? -4.802 0.033 7.498 1.00 97.56 83 TYR A C 1
ATOM 611 O O . TYR A 1 83 ? -3.913 -0.690 7.058 1.00 97.56 83 TYR A O 1
ATOM 619 N N . TRP A 1 84 ? -5.957 0.238 6.877 1.00 97.69 84 TRP A N 1
ATOM 620 C CA . TRP A 1 84 ? -6.263 -0.122 5.504 1.00 97.69 84 TRP A CA 1
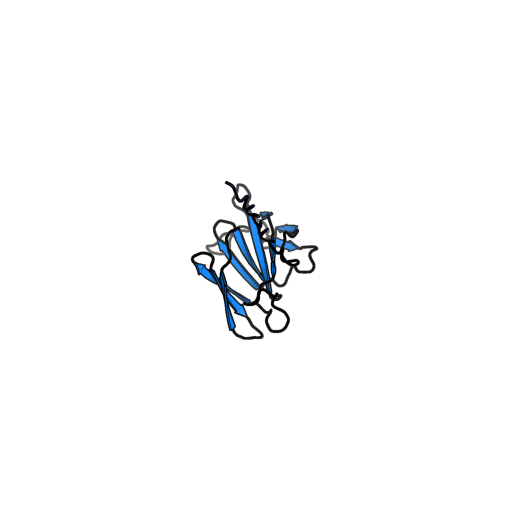ATOM 621 C C . TRP A 1 84 ? -5.831 0.991 4.556 1.00 97.69 84 TRP A C 1
ATOM 623 O O . TRP A 1 84 ? -6.141 2.159 4.791 1.00 97.69 84 TRP A O 1
ATOM 633 N N . LEU A 1 85 ? -5.215 0.618 3.439 1.00 97.94 85 LEU A N 1
ATOM 634 C CA . LEU A 1 85 ? -5.003 1.470 2.275 1.00 97.94 85 LEU A CA 1
ATOM 635 C C . LEU A 1 85 ? -5.723 0.868 1.074 1.00 97.94 85 LEU A C 1
ATOM 637 O O . LEU A 1 85 ? -5.463 -0.275 0.716 1.00 97.94 85 LEU A O 1
ATOM 641 N N . THR A 1 86 ? -6.554 1.655 0.396 1.00 97.62 86 THR A N 1
ATOM 642 C CA . THR A 1 86 ? -7.028 1.311 -0.948 1.00 97.62 86 THR A CA 1
ATOM 643 C C . THR A 1 86 ? -6.578 2.339 -1.964 1.00 97.62 86 THR A C 1
ATOM 645 O O . THR A 1 86 ? -6.555 3.523 -1.643 1.00 97.62 86 THR A O 1
ATOM 648 N N . ALA A 1 87 ? -6.270 1.911 -3.184 1.00 98.19 87 ALA A N 1
ATOM 649 C CA . ALA A 1 87 ? -5.971 2.799 -4.307 1.00 98.19 87 ALA A CA 1
ATOM 650 C C . ALA A 1 87 ? -6.264 2.098 -5.640 1.00 98.19 87 ALA A C 1
ATOM 652 O O . ALA A 1 87 ? -6.329 0.872 -5.693 1.00 98.19 87 ALA A O 1
ATOM 653 N N . HIS A 1 88 ? -6.397 2.857 -6.722 1.00 98.12 88 HIS A N 1
ATOM 654 C CA . HIS A 1 88 ? -6.400 2.313 -8.079 1.00 98.12 88 HIS A CA 1
ATOM 655 C C . HIS A 1 88 ? -4.981 2.322 -8.641 1.00 98.12 88 HIS A C 1
ATOM 657 O O . HIS A 1 88 ? -4.250 3.300 -8.475 1.00 98.12 88 HIS A O 1
ATOM 663 N N . LEU A 1 89 ? -4.590 1.225 -9.284 1.00 98.19 89 LEU A N 1
ATOM 664 C CA . LEU A 1 89 ? -3.339 1.115 -10.021 1.00 98.19 89 LEU A CA 1
ATOM 665 C C . LEU A 1 89 ? -3.487 1.835 -11.366 1.00 98.19 89 LEU A C 1
ATOM 667 O O . LEU A 1 89 ? -4.393 1.531 -12.139 1.00 98.19 89 LEU A O 1
ATOM 671 N N . GLU A 1 90 ? -2.571 2.752 -11.664 1.00 98.19 90 GLU A N 1
ATOM 672 C CA . GLU A 1 90 ? -2.566 3.497 -12.924 1.00 98.19 90 GLU A CA 1
ATOM 673 C C . GLU A 1 90 ? -1.554 2.899 -13.899 1.00 98.19 90 GLU A C 1
ATOM 675 O O . GLU A 1 90 ? -0.378 2.725 -13.560 1.00 98.19 90 GLU A O 1
ATOM 680 N N . PHE A 1 91 ? -1.981 2.639 -15.134 1.00 97.38 91 PHE A N 1
ATOM 681 C CA . PHE A 1 91 ? -1.144 2.054 -16.182 1.00 97.38 91 PHE A CA 1
ATOM 682 C C . PHE A 1 91 ? -1.09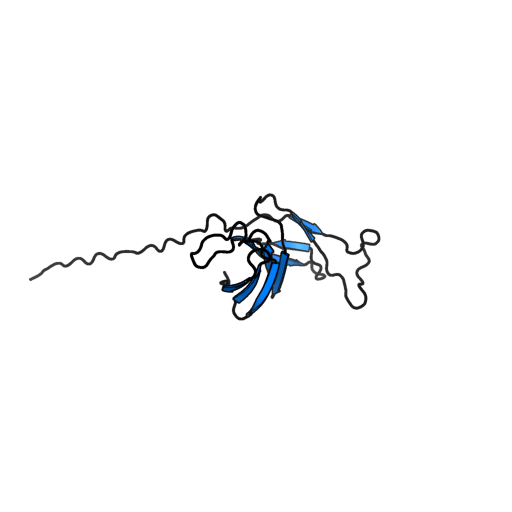7 2.944 -17.425 1.00 97.38 91 PHE A C 1
ATOM 684 O O . PHE A 1 91 ? -2.078 3.608 -17.755 1.00 97.38 91 PHE A O 1
ATOM 691 N N . ASP A 1 92 ? 0.034 2.943 -18.129 1.00 96.56 92 ASP A N 1
ATOM 692 C CA . ASP A 1 92 ? 0.125 3.560 -19.457 1.00 96.56 92 ASP A CA 1
ATOM 693 C C . ASP A 1 92 ? -0.442 2.655 -20.569 1.00 96.56 92 ASP A C 1
ATOM 695 O O . ASP A 1 92 ? -0.840 1.513 -20.333 1.00 96.56 92 ASP A O 1
ATOM 699 N N . ASP A 1 93 ? -0.447 3.154 -21.810 1.00 97.38 93 ASP A N 1
ATOM 700 C CA . ASP A 1 93 ? -0.948 2.426 -22.987 1.00 97.38 93 ASP A CA 1
ATOM 701 C C . ASP A 1 93 ? -0.169 1.129 -23.288 1.00 97.38 93 ASP A C 1
ATOM 703 O O . ASP A 1 93 ? -0.675 0.243 -23.980 1.00 97.38 93 ASP A O 1
ATOM 707 N N . ALA A 1 94 ? 1.064 0.996 -22.782 1.00 94.81 94 ALA A N 1
ATOM 708 C CA . ALA A 1 94 ? 1.861 -0.228 -22.878 1.00 94.81 94 ALA A CA 1
ATOM 709 C C . ALA A 1 94 ? 1.571 -1.208 -21.721 1.00 94.81 94 ALA A C 1
ATOM 711 O O . ALA A 1 94 ? 2.086 -2.333 -21.697 1.00 94.81 94 ALA A O 1
ATOM 712 N N . GLY A 1 95 ? 0.723 -0.805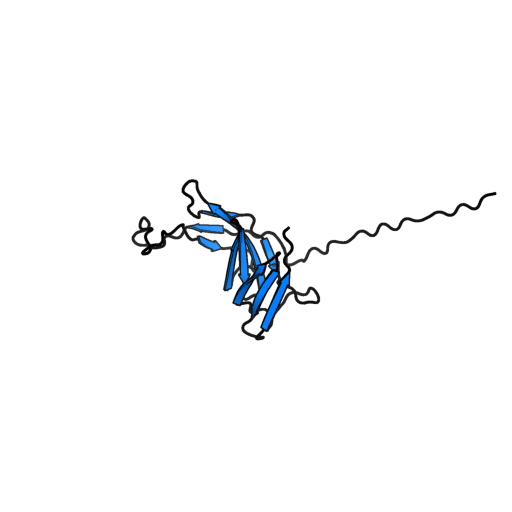 -20.772 1.00 95.56 95 GLY A N 1
ATOM 713 C CA . GLY A 1 95 ? 0.366 -1.547 -19.573 1.00 95.56 95 GLY A CA 1
ATOM 714 C C . GLY A 1 95 ? 1.479 -1.561 -18.524 1.00 95.56 95 GLY A C 1
ATOM 715 O O . GLY A 1 95 ? 1.600 -2.555 -17.802 1.00 95.56 95 GLY A O 1
ATOM 716 N N . MET A 1 96 ? 2.321 -0.526 -18.478 1.00 96.31 96 MET A N 1
ATOM 717 C CA . MET A 1 96 ? 3.325 -0.336 -17.430 1.00 96.31 96 MET A CA 1
ATOM 718 C C . MET A 1 96 ? 2.709 0.426 -16.261 1.00 96.31 96 MET A C 1
ATOM 720 O O . MET A 1 96 ? 2.013 1.416 -16.470 1.00 96.31 96 MET A O 1
ATOM 724 N N . LEU A 1 97 ? 2.978 -0.010 -15.032 1.00 97.88 97 LEU A N 1
ATOM 725 C CA . LEU A 1 97 ? 2.546 0.672 -13.817 1.00 97.88 97 LEU A CA 1
ATOM 726 C C . LEU A 1 97 ? 3.203 2.056 -13.746 1.00 97.88 97 LEU A C 1
ATOM 728 O O . LEU A 1 97 ? 4.429 2.188 -13.809 1.00 97.88 97 LEU A O 1
ATOM 732 N N . THR A 1 98 ? 2.379 3.089 -13.607 1.00 97.56 98 THR A N 1
ATOM 733 C CA . THR A 1 98 ? 2.811 4.492 -13.623 1.00 97.56 98 THR A CA 1
ATOM 734 C C . THR A 1 98 ? 2.529 5.248 -12.339 1.00 97.56 98 THR A C 1
ATOM 736 O O . THR A 1 98 ? 3.228 6.224 -12.069 1.00 97.56 98 THR A O 1
ATOM 739 N N . GLY A 1 99 ? 1.570 4.795 -11.534 1.00 97.88 99 GLY A N 1
ATOM 740 C CA . GLY A 1 99 ? 1.224 5.456 -10.285 1.00 97.88 99 GLY A CA 1
ATOM 741 C C . GLY A 1 99 ? 0.040 4.811 -9.580 1.00 97.88 99 GLY A C 1
ATOM 742 O O . GLY A 1 99 ? -0.384 3.706 -9.924 1.00 97.88 99 GLY A O 1
ATOM 743 N N . LEU A 1 100 ? -0.476 5.539 -8.594 1.00 98.06 100 LEU A N 1
ATOM 744 C CA . LEU A 1 100 ? -1.690 5.220 -7.856 1.00 98.06 100 LEU A CA 1
ATOM 745 C C . LEU A 1 100 ? -2.645 6.412 -7.909 1.00 98.06 100 LEU A C 1
ATOM 747 O O . LEU A 1 100 ? -2.205 7.562 -7.873 1.00 98.06 100 LEU A O 1
ATOM 751 N N . SER A 1 101 ? -3.947 6.150 -7.922 1.00 97.88 101 SER A N 1
ATOM 752 C CA . SER A 1 101 ? -4.970 7.185 -7.780 1.00 97.88 101 SER A CA 1
ATOM 753 C C . SER A 1 101 ? -6.026 6.800 -6.748 1.00 97.88 101 SER A C 1
ATOM 755 O O . SER A 1 101 ? -6.099 5.658 -6.294 1.00 97.88 101 SER A O 1
ATOM 757 N N . GLN A 1 102 ? -6.834 7.784 -6.338 1.00 97.06 102 GLN A N 1
ATOM 758 C CA . GLN A 1 102 ? -7.953 7.590 -5.406 1.00 97.06 102 GLN A CA 1
ATOM 759 C C . GLN A 1 102 ? -7.548 6.867 -4.109 1.00 97.06 102 GLN A C 1
ATOM 761 O O . GLN A 1 102 ? -8.273 6.008 -3.611 1.00 97.06 102 GLN A O 1
ATOM 766 N N . ALA A 1 103 ? -6.375 7.215 -3.574 1.00 98.00 103 ALA A N 1
ATOM 767 C CA . ALA A 1 103 ? -5.882 6.631 -2.340 1.00 98.00 103 ALA A CA 1
ATOM 768 C C . ALA A 1 103 ? -6.795 7.002 -1.161 1.00 98.00 103 ALA A C 1
ATOM 770 O O . ALA A 1 103 ? -7.075 8.180 -0.921 1.00 98.00 103 ALA A O 1
ATOM 771 N N . PHE A 1 104 ? -7.237 5.993 -0.418 1.00 97.00 104 PHE A N 1
ATOM 772 C CA . PHE A 1 104 ? -8.086 6.119 0.760 1.00 97.00 104 PHE A CA 1
ATOM 773 C C . PHE A 1 104 ? -7.486 5.311 1.903 1.00 97.00 104 PHE A C 1
ATOM 775 O O . PHE A 1 104 ? -7.059 4.175 1.701 1.00 97.00 104 PHE A O 1
ATOM 782 N N . TYR A 1 105 ? -7.444 5.906 3.089 1.00 96.50 105 TYR A N 1
ATOM 783 C CA . TYR A 1 105 ? -6.802 5.332 4.262 1.00 96.50 105 TYR A CA 1
ATOM 784 C C . TYR A 1 105 ? -7.782 5.311 5.429 1.00 96.50 105 TYR A C 1
ATOM 786 O O . TYR A 1 105 ? -8.424 6.328 5.702 1.00 96.50 105 TYR A O 1
ATOM 794 N N . ALA A 1 106 ? -7.918 4.172 6.103 1.00 96.12 106 ALA A N 1
ATOM 795 C CA . ALA A 1 106 ? -8.883 3.991 7.187 1.00 96.12 106 ALA A CA 1
ATOM 796 C C . ALA A 1 106 ? -8.316 3.104 8.300 1.00 96.12 106 ALA A C 1
ATOM 798 O O . ALA A 1 106 ? -7.605 2.151 7.994 1.00 96.12 106 ALA A O 1
ATOM 799 N N . PRO A 1 107 ? -8.611 3.380 9.579 1.00 95.88 107 PRO A N 1
ATOM 800 C CA . PRO A 1 107 ? -8.158 2.533 10.673 1.00 95.88 107 PRO A CA 1
ATOM 801 C C . PRO A 1 107 ? -8.831 1.158 10.616 1.00 95.88 107 PRO A C 1
ATOM 803 O O . PRO A 1 107 ? -9.991 1.019 10.223 1.00 95.88 107 PRO A O 1
ATOM 806 N N . MET A 1 108 ? -8.120 0.130 11.066 1.00 96.25 108 MET A N 1
ATOM 807 C CA . MET A 1 108 ? -8.713 -1.163 11.378 1.00 96.25 108 MET A CA 1
ATOM 808 C C . ME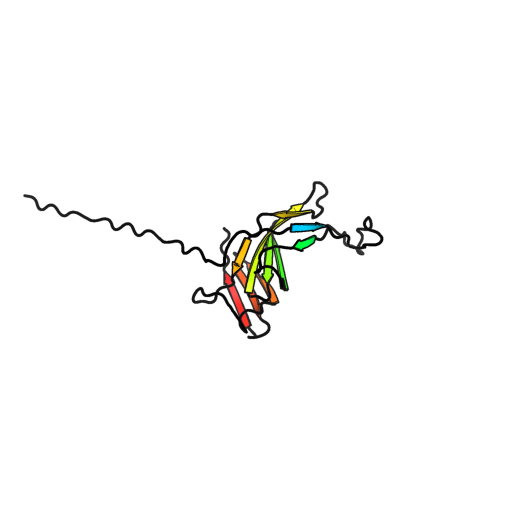T A 1 108 ? -9.412 -1.061 12.732 1.00 96.25 108 MET A C 1
ATOM 810 O O . MET A 1 108 ? -8.825 -0.618 13.722 1.00 96.25 108 MET A O 1
ATOM 814 N N . LEU A 1 109 ? -10.676 -1.468 12.775 1.00 94.44 109 LEU A N 1
ATOM 815 C CA . LEU A 1 109 ? -11.509 -1.357 13.967 1.00 94.44 109 LEU A CA 1
ATOM 816 C C . LEU A 1 109 ? -11.660 -2.716 14.663 1.00 94.44 109 LEU A C 1
ATOM 818 O O . LEU A 1 109 ? -11.665 -3.757 14.006 1.00 94.44 109 LEU A O 1
ATOM 822 N N . ASP A 1 110 ? -11.784 -2.705 15.987 1.00 92.25 110 ASP A N 1
ATOM 823 C CA . ASP A 1 110 ? -12.240 -3.851 16.772 1.00 92.25 110 ASP A CA 1
ATOM 824 C C . ASP A 1 110 ? -13.762 -4.064 16.635 1.00 92.25 110 ASP A C 1
ATOM 826 O O . ASP A 1 110 ? -14.465 -3.330 15.931 1.00 92.25 110 ASP A O 1
ATOM 830 N N . ALA A 1 111 ? -14.287 -5.090 17.310 1.00 89.88 111 ALA A N 1
ATOM 831 C CA . ALA A 1 111 ? -15.710 -5.430 17.286 1.00 89.88 111 ALA A CA 1
ATOM 832 C C . ALA A 1 111 ? -16.609 -4.322 17.870 1.00 89.88 111 ALA A C 1
ATOM 834 O O . ALA A 1 111 ? -17.803 -4.261 17.569 1.00 89.88 111 ALA A O 1
ATOM 835 N N . GLU A 1 112 ? -16.041 -3.435 18.685 1.00 90.31 112 GLU A N 1
ATOM 836 C CA . GLU A 1 112 ? -16.701 -2.277 19.276 1.00 90.31 112 GLU A CA 1
ATOM 837 C C . GLU A 1 112 ? -16.595 -1.019 18.393 1.00 90.31 112 GLU A C 1
ATOM 839 O O . GLU A 1 112 ? -17.138 0.031 18.752 1.00 90.31 112 GLU A O 1
ATOM 844 N N . GLY A 1 113 ? -15.945 -1.112 17.227 1.00 90.31 113 GLY A N 1
ATOM 845 C CA . GLY A 1 113 ? -15.779 -0.010 16.282 1.00 90.31 113 GLY A CA 1
ATOM 846 C C . GLY A 1 113 ? -14.662 0.962 16.662 1.00 90.31 113 GLY A C 1
ATOM 847 O O . GLY A 1 113 ? -14.673 2.113 16.225 1.00 90.31 113 GLY A O 1
ATOM 848 N N . LYS A 1 114 ? -13.711 0.543 17.498 1.00 92.31 114 LYS A N 1
ATOM 849 C CA . LYS A 1 114 ? -12.582 1.362 17.937 1.00 92.31 114 LYS A CA 1
ATOM 850 C C . LYS A 1 114 ? -11.309 0.956 17.205 1.00 92.31 114 LYS A C 1
ATOM 852 O O . LYS A 1 114 ? -11.022 -0.219 17.024 1.00 92.31 114 LYS A O 1
ATOM 857 N N . HIS A 1 115 ? -10.510 1.950 16.831 1.00 93.62 115 HIS A N 1
ATOM 858 C CA . HIS A 1 115 ? -9.209 1.725 16.211 1.00 93.62 115 HIS A CA 1
ATOM 859 C C . HIS A 1 115 ? -8.299 0.853 17.094 1.00 93.62 115 HIS A C 1
ATOM 861 O O . HIS A 1 115 ? -8.085 1.153 18.278 1.00 93.62 115 HIS A O 1
ATOM 867 N N . LEU A 1 116 ? -7.752 -0.207 16.497 1.00 95.12 116 LEU A N 1
ATOM 868 C CA . LEU A 1 116 ? -6.717 -1.039 17.099 1.00 95.12 116 LEU A CA 1
ATOM 869 C C . LEU A 1 116 ? -5.449 -0.218 17.354 1.00 95.12 116 LEU A C 1
ATOM 871 O O . LEU A 1 116 ? -4.994 0.541 16.510 1.00 95.12 116 LEU A O 1
ATOM 875 N N . THR A 1 117 ? -4.865 -0.354 18.541 1.00 94.12 117 THR A N 1
ATOM 876 C CA . THR A 1 117 ? -3.651 0.384 18.926 1.00 94.12 117 THR A CA 1
ATOM 877 C C . THR A 1 117 ? -2.741 -0.489 19.788 1.00 94.12 117 THR A C 1
ATOM 879 O O . THR A 1 117 ? -3.187 -1.480 20.373 1.00 94.12 117 THR A O 1
ATOM 882 N N . GLY A 1 118 ? -1.464 -0.112 19.898 1.00 94.38 118 GLY A N 1
ATOM 883 C CA . GLY A 1 118 ? -0.488 -0.830 20.723 1.00 94.38 118 GLY A CA 1
ATOM 884 C C . GLY A 1 118 ? -0.292 -2.273 20.255 1.00 94.38 118 GLY A C 1
ATOM 885 O O . GLY A 1 118 ? -0.177 -2.527 19.062 1.00 94.38 118 GLY A O 1
ATOM 886 N N . ASP A 1 119 ? -0.297 -3.221 21.192 1.00 94.31 119 ASP A N 1
ATOM 887 C CA . ASP A 1 119 ? -0.040 -4.645 20.918 1.00 94.31 119 ASP A CA 1
ATOM 888 C C . ASP A 1 119 ? -1.095 -5.312 20.019 1.00 94.31 119 ASP A C 1
ATOM 890 O O . ASP A 1 119 ? -0.876 -6.406 19.506 1.00 94.31 119 ASP A O 1
ATOM 894 N N . PHE A 1 120 ? -2.229 -4.653 19.784 1.00 95.38 120 PHE A N 1
ATOM 895 C CA . PHE A 1 120 ? -3.278 -5.167 18.909 1.00 95.38 120 PHE A CA 1
ATOM 896 C C . PHE A 1 120 ? -3.141 -4.710 17.453 1.00 95.38 120 PHE A C 1
ATOM 898 O O . PHE A 1 120 ? -3.848 -5.255 16.609 1.00 95.38 120 PHE A O 1
ATOM 905 N N . ALA A 1 121 ? -2.285 -3.725 17.155 1.00 96.75 121 ALA A N 1
ATOM 906 C CA . ALA A 1 121 ? -2.264 -3.054 15.852 1.00 96.75 121 ALA A CA 1
ATOM 907 C C . ALA A 1 121 ? -1.411 -3.745 14.775 1.00 96.75 121 ALA A C 1
ATOM 909 O O . ALA A 1 121 ? -1.636 -3.517 13.593 1.00 96.75 121 ALA A O 1
ATOM 910 N N . ASP A 1 122 ? -0.472 -4.587 15.202 1.00 97.06 122 ASP A N 1
ATOM 911 C CA . ASP A 1 122 ? 0.637 -5.106 14.396 1.00 97.06 122 ASP A CA 1
ATOM 912 C C . ASP A 1 122 ? 0.185 -6.124 13.334 1.00 97.06 122 ASP A C 1
ATOM 914 O O . ASP A 1 122 ? 0.250 -7.333 13.564 1.00 97.06 122 ASP A O 1
ATOM 918 N N . ALA A 1 123 ? -0.409 -5.633 12.243 1.00 97.94 123 ALA A N 1
ATOM 919 C CA . ALA A 1 123 ? -1.066 -6.414 11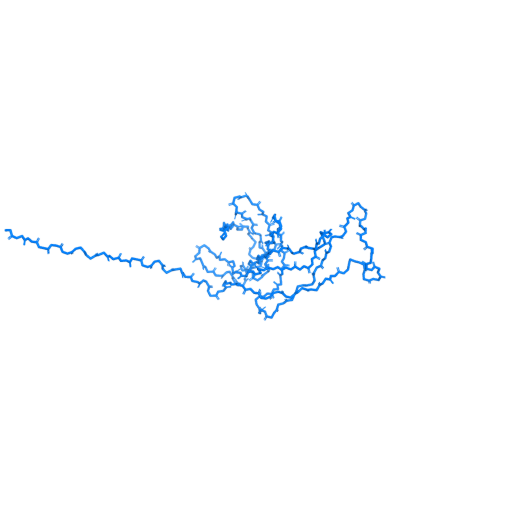.199 1.00 97.94 123 ALA A CA 1
ATOM 920 C C . ALA A 1 123 ? -0.095 -6.767 10.063 1.00 97.94 123 ALA A C 1
ATOM 922 O O . ALA A 1 123 ? 0.426 -5.891 9.385 1.00 97.94 123 ALA A O 1
ATOM 923 N N . GLU A 1 124 ? 0.074 -8.062 9.796 1.00 97.38 124 GLU A N 1
ATOM 924 C CA . GLU A 1 124 ? 1.205 -8.569 9.003 1.00 97.38 124 GLU A CA 1
ATOM 925 C C . GLU A 1 124 ? 0.812 -9.436 7.802 1.00 97.38 124 GLU A C 1
ATOM 927 O O . GLU A 1 124 ? 1.584 -9.615 6.864 1.00 97.38 124 GLU A O 1
ATOM 932 N N . GLY A 1 125 ? -0.396 -9.996 7.800 1.00 97.75 125 GLY A N 1
ATOM 933 C CA . GLY A 1 125 ? -0.853 -10.871 6.722 1.00 97.75 125 GLY A CA 1
ATOM 934 C C . GLY A 1 125 ? -2.264 -10.530 6.299 1.00 97.75 125 GLY A C 1
ATOM 935 O O . GLY A 1 125 ? -3.089 -10.193 7.140 1.00 97.75 125 GLY A O 1
ATOM 936 N N . LEU A 1 126 ? -2.537 -10.646 5.004 1.00 98.12 126 LEU A N 1
ATOM 937 C CA . LEU A 1 126 ? -3.833 -10.384 4.392 1.00 98.12 126 LEU A CA 1
ATOM 938 C C . LEU A 1 126 ? -4.174 -11.547 3.461 1.00 98.12 126 LEU A C 1
ATOM 940 O O . LEU A 1 126 ? -3.317 -11.987 2.700 1.00 98.12 126 LEU A O 1
ATOM 944 N N . ALA A 1 127 ? -5.402 -12.056 3.542 1.00 97.62 127 ALA A N 1
ATOM 945 C CA . ALA A 1 127 ? -5.888 -13.077 2.620 1.00 97.62 127 ALA A CA 1
ATOM 946 C C . ALA A 1 127 ? -7.386 -12.895 2.324 1.00 97.62 127 ALA A C 1
ATOM 948 O O . ALA A 1 127 ? -8.183 -12.798 3.265 1.00 97.62 127 ALA A O 1
ATOM 949 N N . PRO A 1 128 ? -7.810 -12.898 1.048 1.00 95.69 128 PRO A N 1
ATOM 950 C CA . PRO A 1 128 ? -9.217 -12.827 0.691 1.00 95.69 128 PRO A CA 1
ATOM 951 C C . PRO A 1 128 ? -9.936 -14.126 1.072 1.00 95.69 128 PRO A C 1
ATOM 953 O O . PRO A 1 128 ? -9.469 -15.236 0.819 1.00 95.69 128 PRO A O 1
ATOM 956 N N . LEU A 1 129 ? -11.124 -13.981 1.653 1.00 95.69 129 LEU A N 1
ATOM 957 C CA . LEU A 1 129 ? -12.050 -15.073 1.971 1.00 95.69 129 LEU A CA 1
ATOM 958 C C . LEU A 1 129 ? -13.244 -15.122 0.999 1.00 95.69 129 LEU A C 1
ATOM 960 O O . LEU A 1 129 ? -14.103 -15.997 1.121 1.00 95.69 129 LEU A O 1
ATOM 964 N N . GLY A 1 130 ? -13.297 -14.189 0.042 1.00 91.00 130 GLY A N 1
ATOM 965 C CA . GLY A 1 130 ? -14.393 -14.008 -0.909 1.00 91.00 130 GLY A CA 1
ATOM 966 C C . GLY A 1 130 ? -15.528 -13.135 -0.364 1.00 91.00 130 GLY A C 1
ATOM 967 O O . GLY A 1 130 ? -15.685 -12.967 0.845 1.00 91.00 130 GLY A O 1
ATOM 968 N N . ASN A 1 131 ? -16.343 -12.584 -1.270 1.00 88.94 131 ASN A N 1
ATOM 969 C CA . ASN A 1 131 ? -17.494 -11.723 -0.952 1.00 88.94 131 ASN A CA 1
ATOM 970 C C . ASN A 1 131 ? -17.143 -10.497 -0.077 1.00 88.94 131 ASN A C 1
ATOM 972 O O . ASN A 1 131 ? -17.891 -10.171 0.841 1.00 88.94 131 ASN A O 1
ATOM 976 N N . GLY A 1 132 ? -16.002 -9.846 -0.333 1.00 90.19 132 GLY A N 1
ATOM 977 C CA . GLY A 1 132 ? -15.551 -8.662 0.419 1.00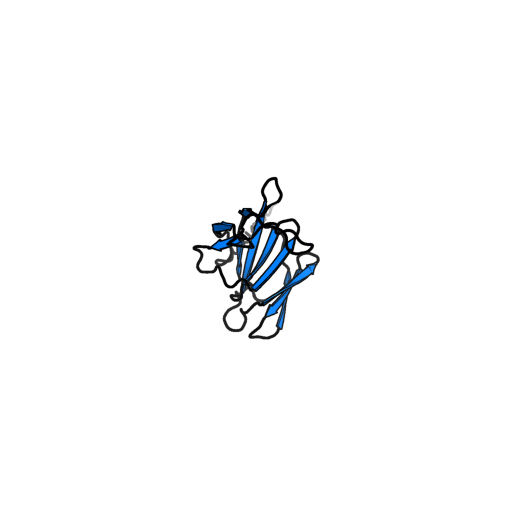 90.19 132 GLY A CA 1
ATOM 978 C C . GLY A 1 132 ? -14.960 -8.962 1.801 1.00 90.19 132 GLY A C 1
ATOM 979 O O . GLY A 1 132 ? -14.644 -8.043 2.552 1.00 90.19 132 GLY A O 1
ATOM 980 N N . ALA A 1 133 ? -14.796 -10.238 2.150 1.00 94.94 133 ALA A N 1
ATOM 981 C CA . ALA A 1 133 ? -14.221 -10.634 3.423 1.00 94.94 133 ALA A CA 1
ATOM 982 C C . ALA A 1 133 ? -12.731 -10.950 3.325 1.00 94.94 133 ALA A C 1
ATOM 984 O O . ALA A 1 133 ? -12.280 -11.552 2.350 1.00 94.94 133 ALA A O 1
ATOM 985 N N . PHE A 1 134 ? -12.001 -10.632 4.388 1.00 97.38 134 PHE A N 1
ATOM 986 C CA . PHE A 1 134 ? -10.561 -10.827 4.504 1.00 97.38 134 PHE A CA 1
ATOM 987 C C . PHE A 1 134 ? -10.198 -11.424 5.865 1.00 97.38 134 PHE A C 1
ATOM 989 O O . PHE A 1 134 ? -10.823 -11.115 6.880 1.00 97.38 134 PHE A O 1
ATOM 996 N N . ALA A 1 135 ? -9.187 -12.287 5.881 1.00 98.19 135 ALA A N 1
ATOM 997 C CA . ALA A 1 135 ? -8.487 -12.704 7.088 1.00 98.19 135 ALA A CA 1
ATOM 998 C C . ALA A 1 135 ? -7.232 -11.845 7.254 1.00 98.19 135 ALA A C 1
ATOM 1000 O O . ALA A 1 135 ? -6.488 -11.666 6.287 1.00 98.19 135 ALA A O 1
ATOM 1001 N N . VAL A 1 136 ? -6.994 -11.353 8.471 1.00 98.44 136 VAL A N 1
ATOM 1002 C CA . VAL A 1 136 ? -5.806 -10.565 8.817 1.00 98.44 136 VAL A CA 1
ATOM 1003 C C . VAL A 1 136 ? -5.082 -11.199 9.991 1.00 98.44 136 VAL A C 1
ATOM 1005 O O . VAL A 1 136 ? -5.707 -11.444 11.021 1.00 98.44 136 VAL A O 1
ATOM 1008 N N . SER A 1 137 ? -3.784 -11.467 9.850 1.00 98.38 137 SER A N 1
ATOM 1009 C CA . SER A 1 137 ? -2.944 -11.983 10.940 1.00 98.38 137 SER A CA 1
ATOM 1010 C C . SER A 1 137 ? -2.159 -10.875 11.632 1.00 98.38 137 SER A C 1
ATOM 1012 O O . SER A 1 137 ? -1.692 -9.959 10.959 1.00 98.38 137 SER A O 1
ATOM 1014 N N . PHE A 1 138 ? -1.947 -11.014 12.943 1.00 98.31 138 PHE A N 1
ATOM 1015 C CA . PHE A 1 138 ? -1.226 -10.037 13.767 1.00 98.31 138 PHE A CA 1
ATOM 1016 C C . PHE A 1 138 ? -0.015 -10.657 14.487 1.00 98.31 138 PHE A C 1
ATOM 1018 O O . PHE A 1 138 ? -0.106 -11.804 14.934 1.00 98.31 138 PHE A O 1
ATOM 1025 N N . GLU A 1 139 ? 1.096 -9.919 14.626 1.00 94.44 139 GLU A N 1
ATOM 1026 C CA . GLU A 1 139 ? 2.351 -10.428 15.219 1.00 94.44 139 GLU A CA 1
ATOM 1027 C C . GLU A 1 139 ? 2.369 -10.381 16.756 1.00 94.44 139 GLU A C 1
ATOM 1029 O O . GLU A 1 139 ? 2.725 -11.368 17.402 1.00 94.44 139 GLU A O 1
ATOM 1034 N N . ARG A 1 140 ? 1.995 -9.251 17.369 1.00 92.94 140 ARG A N 1
ATOM 1035 C CA . ARG A 1 140 ? 2.138 -9.053 18.827 1.00 92.94 140 ARG A CA 1
ATOM 1036 C C . ARG A 1 140 ? 1.117 -9.852 19.624 1.00 92.94 140 ARG A C 1
ATOM 1038 O O . ARG A 1 140 ? 1.472 -10.776 20.353 1.00 92.94 140 ARG A O 1
ATOM 1045 N N . GLU A 1 141 ? -0.156 -9.518 19.468 1.00 93.75 141 GLU A N 1
ATOM 1046 C CA . GLU A 1 141 ? -1.254 -10.347 19.957 1.00 93.75 141 GLU A CA 1
ATOM 1047 C C . GLU A 1 141 ? -1.628 -11.354 18.860 1.00 93.75 141 GLU A C 1
ATOM 1049 O O . GLU A 1 141 ? -2.454 -11.060 17.991 1.00 93.75 141 GLU A O 1
ATOM 1054 N N . LEU A 1 142 ? -0.981 -12.526 18.900 1.00 95.56 142 LEU A N 1
ATOM 1055 C CA . LEU A 1 142 ? -1.083 -13.589 17.894 1.00 95.56 142 LEU A CA 1
ATOM 1056 C C . LEU A 1 142 ? -2.527 -14.054 17.676 1.00 95.56 142 LEU A C 1
ATOM 1058 O O . LEU A 1 142 ? -3.066 -14.864 18.435 1.00 95.56 142 LEU A O 1
ATOM 1062 N N . ARG A 1 143 ? -3.132 -13.586 16.586 1.00 96.88 143 ARG A N 1
ATOM 1063 C CA . ARG A 1 143 ? -4.496 -13.938 16.187 1.00 96.88 143 ARG A CA 1
ATOM 1064 C C . ARG A 1 143 ? -4.701 -13.764 14.690 1.00 96.88 143 ARG A C 1
ATOM 1066 O O . ARG A 1 143 ? -3.875 -13.163 14.002 1.00 96.88 143 ARG A O 1
ATOM 1073 N N . ILE A 1 144 ? -5.825 -14.289 14.215 1.00 97.75 144 ILE A N 1
ATOM 1074 C CA . ILE A 1 144 ? -6.351 -14.006 12.884 1.00 97.75 144 ILE A CA 1
ATOM 1075 C C . ILE A 1 144 ? -7.762 -13.468 13.065 1.00 97.75 144 ILE A C 1
ATOM 1077 O O . ILE A 1 144 ? -8.638 -14.205 13.525 1.00 97.75 144 ILE A O 1
ATOM 1081 N N . ASP A 1 145 ? -7.972 -12.217 12.675 1.00 97.12 145 ASP A N 1
ATOM 1082 C CA . ASP A 1 145 ? -9.287 -11.589 12.707 1.00 97.12 145 ASP A CA 1
ATOM 1083 C C . ASP A 1 145 ? -9.903 -11.601 11.307 1.00 97.12 145 ASP A C 1
ATOM 1085 O O . ASP A 1 145 ? -9.210 -11.584 10.285 1.00 97.12 145 ASP A O 1
ATOM 1089 N N . ARG A 1 146 ? -11.235 -11.651 11.259 1.00 96.88 146 ARG A N 1
ATOM 1090 C CA . ARG A 1 146 ? -12.004 -11.509 10.023 1.00 96.88 146 ARG A CA 1
ATOM 1091 C C . ARG A 1 146 ? -12.497 -10.074 9.908 1.00 96.88 146 ARG A C 1
ATOM 1093 O O . ARG A 1 146 ? -13.125 -9.572 10.834 1.00 96.88 146 ARG A O 1
ATOM 1100 N N . TYR A 1 147 ? -12.312 -9.490 8.732 1.00 96.25 147 TYR A N 1
ATOM 1101 C CA . TYR A 1 147 ? -12.877 -8.202 8.358 1.00 96.25 147 TYR A CA 1
ATOM 1102 C C . TYR A 1 147 ? -13.809 -8.366 7.168 1.00 96.25 147 TYR A C 1
ATOM 1104 O O . TYR A 1 147 ? -13.443 -8.984 6.171 1.00 96.25 147 TYR A O 1
ATOM 1112 N N . ASP A 1 148 ? -15.008 -7.806 7.273 1.00 93.69 148 ASP A N 1
ATOM 1113 C CA . ASP A 1 148 ? -15.958 -7.706 6.171 1.00 93.69 148 ASP A CA 1
ATOM 1114 C C . ASP A 1 148 ? -15.923 -6.260 5.657 1.00 93.69 148 ASP A C 1
ATOM 1116 O O . ASP A 1 148 ? -16.479 -5.350 6.275 1.00 93.69 148 ASP A O 1
ATOM 1120 N N . LEU A 1 149 ? -15.214 -6.036 4.550 1.00 88.31 149 LEU A N 1
ATOM 1121 C CA . LEU A 1 149 ? -15.103 -4.725 3.922 1.00 88.31 149 LEU A CA 1
ATOM 1122 C C . LEU A 1 149 ? -16.269 -4.551 2.949 1.00 88.31 149 LEU A C 1
ATOM 1124 O O . LEU A 1 149 ? -16.503 -5.382 2.070 1.00 88.31 149 LEU A O 1
ATOM 1128 N N . SER A 1 150 ? -17.025 -3.468 3.115 1.00 71.56 150 SER A N 1
ATOM 1129 C CA . SER A 1 150 ? -18.051 -3.115 2.135 1.00 71.56 150 SER A CA 1
ATOM 1130 C C . SER A 1 150 ? -17.366 -2.532 0.897 1.00 71.56 150 SER A C 1
ATOM 1132 O O . SER A 1 150 ? -16.494 -1.678 1.060 1.00 71.56 150 SER A O 1
ATOM 1134 N N . PRO A 1 151 ? -17.723 -2.960 -0.326 1.00 56.72 151 PRO A N 1
ATOM 1135 C CA . PRO A 1 151 ? -17.389 -2.175 -1.502 1.00 56.72 151 PRO A CA 1
ATOM 1136 C C . PRO A 1 151 ? -18.112 -0.830 -1.371 1.00 56.72 151 PRO A C 1
ATOM 1138 O O . PRO A 1 151 ? -19.316 -0.812 -1.102 1.00 56.72 151 PRO A O 1
ATOM 1141 N N . ASP A 1 152 ? -17.357 0.261 -1.478 1.00 50.22 152 ASP A N 1
ATOM 1142 C CA . ASP A 1 152 ? -17.896 1.628 -1.497 1.00 50.22 152 ASP A CA 1
ATOM 1143 C C . ASP A 1 152 ? -19.000 1.809 -2.557 1.00 50.22 152 ASP A C 1
ATOM 1145 O O . ASP A 1 152 ? -18.869 1.231 -3.666 1.00 50.22 152 ASP A O 1
#

Secondary structure (DSSP, 8-state):
-------------------TT-EE---EEEE--SSTT-TT--EETTEE----EEEE-S-TT---EEEEEEETTEEEEEETTTEEEEEEEEE-TT--EEEEEEEEEEEPB-TTSPBP-GGG--EEEEEEEETTEEEEEETTTTEEEEEEPPP-

Radius of gyration: 21.67 Å; chains: 1; bounding box: 90×32×44 Å

Foldseek 3Di:
DDDDDDDDDDDPDPPPPDPPFKWWFDKDWDKDAPDPVCSVDQDDPPDGNQTDIDIDGPDPQDDQWADWDDDPQWIWTAHQQQKIWIWGFDADPVRHTDDTHRIMMHGHADPVRHGDGDLRRGWHDWDDPDPQKIWIAHDRPGDIDIDRHDDD

pLDDT: mean 89.17, std 16.62, range [40.75, 98.5]

Sequence (152 aa):
MRYLTGFAALLLLAACTSDPGAGPILIETEKVALYPDTPERLDVGALEYRGGLVLTSPDQRFGGLSAMEIEDGRLLAISDSAYWLTAHLEFDDAGMLTGLSQAFYAPMLDAEGKHLTGDFADAEGLAPLGNGAFAVSFERELRIDRYDLSPD